Protein AF-A0A379VP17-F1 (afdb_monomer)

Structure (mmCIF, N/CA/C/O backbone):
data_AF-A0A379VP17-F1
#
_entry.id   AF-A0A379VP17-F1
#
loop_
_atom_site.group_PDB
_atom_site.id
_atom_site.type_symbol
_atom_site.label_atom_id
_atom_site.label_alt_id
_atom_site.label_comp_id
_atom_site.label_asym_id
_atom_site.label_entity_id
_atom_site.label_seq_id
_atom_site.pdbx_PDB_ins_code
_atom_site.Cartn_x
_atom_site.Cartn_y
_atom_site.Cartn_z
_atom_site.occupancy
_atom_site.B_iso_or_equiv
_atom_site.auth_seq_id
_atom_site.auth_comp_id
_atom_site.auth_asym_id
_atom_site.auth_atom_id
_atom_site.pdbx_PDB_model_num
ATOM 1 N N . MET A 1 1 ? -31.561 -20.442 6.671 1.00 45.03 1 MET A N 1
ATOM 2 C CA . MET A 1 1 ? -30.578 -20.151 5.606 1.00 45.03 1 MET A CA 1
ATOM 3 C C . MET A 1 1 ? -30.853 -18.749 5.068 1.00 45.03 1 MET A C 1
ATOM 5 O O . MET A 1 1 ? -31.391 -18.590 3.983 1.00 45.03 1 MET A O 1
ATOM 9 N N . LEU A 1 2 ? -30.599 -17.710 5.865 1.00 41.66 2 LEU A N 1
ATOM 10 C CA . LEU A 1 2 ? -30.664 -16.352 5.334 1.00 41.66 2 LEU A CA 1
ATOM 11 C C . LEU A 1 2 ? -29.334 -16.114 4.628 1.00 41.66 2 LEU A C 1
ATOM 13 O O . LEU A 1 2 ? -28.289 -16.091 5.277 1.00 41.66 2 LEU A O 1
ATOM 17 N N . ASN A 1 3 ? -29.383 -16.007 3.300 1.00 48.75 3 ASN A N 1
ATOM 18 C CA . ASN A 1 3 ? -28.313 -15.423 2.510 1.00 48.75 3 ASN A CA 1
ATOM 19 C C . ASN A 1 3 ? -28.166 -13.972 2.966 1.00 48.75 3 ASN A C 1
ATOM 21 O O . ASN A 1 3 ? -28.767 -13.062 2.399 1.00 48.75 3 ASN A O 1
ATOM 25 N N . HIS A 1 4 ? -27.362 -13.751 4.000 1.00 47.84 4 HIS A N 1
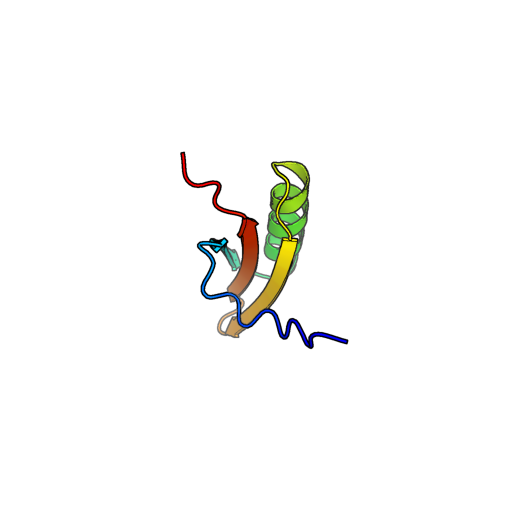ATOM 26 C CA . HIS A 1 4 ? -26.722 -12.465 4.194 1.00 47.84 4 HIS A CA 1
ATOM 27 C C . HIS A 1 4 ? -25.630 -12.358 3.130 1.00 47.84 4 HIS A C 1
ATOM 29 O O . HIS A 1 4 ? -24.442 -12.497 3.398 1.00 47.84 4 HIS A O 1
ATOM 35 N N . SER A 1 5 ? -26.046 -12.145 1.881 1.00 49.62 5 SER A N 1
ATOM 36 C CA . SER A 1 5 ? -25.233 -11.390 0.942 1.00 49.62 5 SER A CA 1
ATOM 37 C C . SER A 1 5 ? -25.072 -10.018 1.582 1.00 49.62 5 SER A C 1
ATOM 39 O O . SER A 1 5 ? -25.975 -9.183 1.490 1.00 49.62 5 SER A O 1
ATOM 41 N N . GLU A 1 6 ? -23.984 -9.831 2.329 1.00 54.38 6 GLU A N 1
ATOM 42 C CA . GLU A 1 6 ? -23.589 -8.548 2.895 1.00 54.38 6 GLU A CA 1
ATOM 43 C C . GLU A 1 6 ? -23.244 -7.609 1.737 1.00 54.38 6 GLU A C 1
ATOM 45 O O . GLU A 1 6 ? -22.087 -7.341 1.428 1.00 54.38 6 GLU A O 1
ATOM 50 N N . ASN A 1 7 ? -24.276 -7.110 1.059 1.00 52.50 7 ASN A N 1
ATOM 51 C CA . ASN A 1 7 ? -24.181 -5.933 0.221 1.00 52.50 7 ASN A CA 1
ATOM 52 C C . ASN A 1 7 ? -24.065 -4.744 1.182 1.00 52.50 7 ASN A C 1
ATOM 54 O O . ASN A 1 7 ? -25.044 -4.071 1.514 1.00 52.50 7 ASN A O 1
ATOM 58 N N . GLY A 1 8 ? -22.877 -4.615 1.772 1.00 48.56 8 GLY A N 1
ATOM 59 C CA . GLY A 1 8 ? -22.579 -3.725 2.877 1.00 48.56 8 GLY A CA 1
ATOM 60 C C . GLY A 1 8 ? -22.620 -2.267 2.449 1.00 48.56 8 GLY A C 1
ATOM 61 O O . GLY A 1 8 ? -21.585 -1.630 2.291 1.00 48.56 8 GLY A O 1
ATOM 62 N N . SER A 1 9 ? -23.817 -1.694 2.385 1.00 55.12 9 SER A N 1
ATOM 63 C CA . SER A 1 9 ? -24.004 -0.274 2.693 1.00 55.12 9 SER A CA 1
ATOM 64 C C . SER A 1 9 ? -23.796 -0.091 4.203 1.00 55.12 9 SER A C 1
ATOM 66 O O . SER A 1 9 ? -24.742 0.113 4.959 1.00 55.12 9 SER A O 1
ATOM 68 N N . MET A 1 10 ? -22.565 -0.274 4.681 1.00 47.84 10 MET A N 1
ATOM 69 C CA . MET A 1 10 ? -22.239 -0.284 6.106 1.00 47.84 10 MET A CA 1
ATOM 70 C C . MET A 1 10 ? -20.921 0.453 6.294 1.00 47.84 10 MET A C 1
ATOM 72 O O . MET A 1 10 ? -19.885 -0.186 6.227 1.00 47.84 10 MET A O 1
ATOM 76 N N . ASN A 1 11 ? -20.984 1.788 6.445 1.00 66.50 11 ASN A N 1
ATOM 77 C CA . ASN A 1 11 ? -19.882 2.725 6.731 1.00 66.50 11 ASN A CA 1
ATOM 78 C C . ASN A 1 11 ? -18.513 2.045 6.938 1.00 66.50 11 ASN A C 1
ATOM 80 O O . ASN A 1 11 ? -18.035 1.914 8.062 1.00 66.50 11 ASN A O 1
ATOM 84 N N . ASN A 1 12 ? -17.868 1.589 5.868 1.00 78.50 12 ASN A N 1
ATOM 85 C CA . ASN A 1 12 ? -16.487 1.147 5.943 1.00 78.50 12 ASN A CA 1
ATOM 86 C C . ASN A 1 12 ? -15.659 2.369 5.583 1.00 78.50 12 ASN A C 1
ATOM 88 O O . ASN A 1 12 ? -15.874 2.991 4.544 1.00 78.50 12 ASN A O 1
ATOM 92 N N . ALA A 1 13 ? -14.745 2.750 6.469 1.00 87.88 13 ALA A N 1
ATOM 93 C CA . ALA A 1 13 ? -13.787 3.783 6.135 1.00 87.88 13 ALA A CA 1
ATOM 94 C C . ALA A 1 13 ? -12.769 3.164 5.173 1.00 87.88 1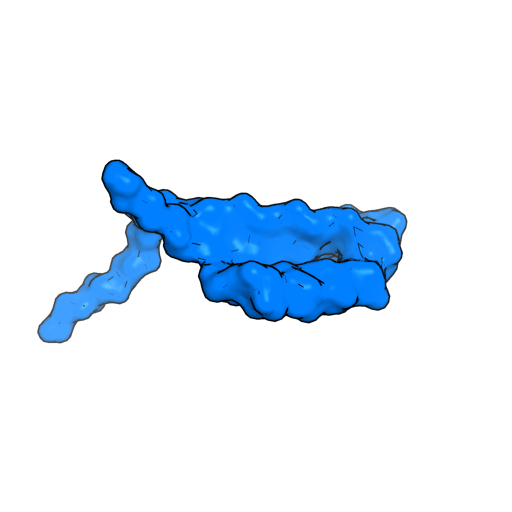3 ALA A C 1
ATOM 96 O O . ALA A 1 13 ? -12.180 2.121 5.472 1.00 87.88 13 ALA A O 1
ATOM 97 N N . LEU A 1 14 ? -12.598 3.797 4.017 1.00 91.25 14 LEU A N 1
ATOM 98 C CA . LEU A 1 14 ? -11.586 3.430 3.036 1.00 91.25 14 LEU A CA 1
ATOM 99 C C . LEU A 1 14 ? -10.332 4.274 3.260 1.00 91.25 14 LEU A C 1
ATOM 101 O O . LEU A 1 14 ? -10.418 5.465 3.558 1.00 91.25 14 LEU A O 1
ATOM 105 N N . GLY A 1 15 ? -9.175 3.639 3.125 1.00 92.38 15 GLY A N 1
ATOM 106 C CA . GLY A 1 15 ? -7.867 4.281 3.138 1.00 92.38 15 GLY A CA 1
ATOM 107 C C . GLY A 1 15 ? -7.137 3.986 1.835 1.00 92.38 15 GLY A C 1
ATOM 108 O O . GLY A 1 15 ? -7.158 2.852 1.360 1.00 92.38 15 GLY A O 1
ATOM 109 N N . LEU A 1 16 ? -6.504 5.009 1.264 1.00 95.12 16 LEU A N 1
ATOM 110 C CA . LEU A 1 16 ? -5.766 4.929 0.006 1.00 95.12 16 LEU A CA 1
ATOM 111 C C . LEU A 1 16 ? -4.357 5.476 0.227 1.00 95.12 16 LEU A C 1
ATOM 113 O O . LEU A 1 16 ? -4.204 6.546 0.818 1.00 95.12 16 LEU A O 1
ATOM 117 N N . VAL A 1 17 ? -3.342 4.757 -0.250 1.00 94.88 17 VAL A N 1
ATOM 118 C CA . VAL A 1 17 ? -1.947 5.221 -0.239 1.00 94.88 17 VAL A CA 1
ATOM 119 C C . VAL A 1 17 ? -1.355 5.034 -1.626 1.00 94.88 17 VAL A C 1
ATOM 121 O O . VAL A 1 17 ? -1.286 3.911 -2.117 1.00 94.88 17 VAL A O 1
ATOM 124 N N . GLU A 1 18 ? -0.939 6.129 -2.257 1.00 97.38 18 GLU A N 1
ATOM 125 C CA . GLU A 1 18 ? -0.286 6.122 -3.566 1.00 97.38 18 GLU A CA 1
ATOM 126 C C . GLU A 1 18 ? 1.230 6.251 -3.413 1.00 97.38 18 GLU A C 1
ATOM 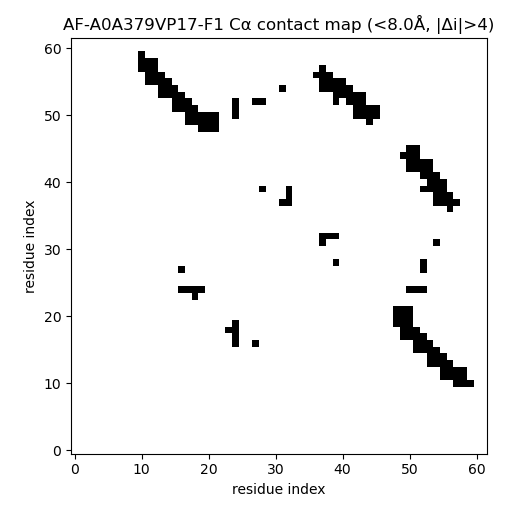128 O O . GLU A 1 18 ? 1.728 7.085 -2.654 1.00 97.38 18 GLU A O 1
ATOM 133 N N . THR A 1 19 ? 1.972 5.418 -4.139 1.00 96.12 19 THR A N 1
ATOM 134 C CA . THR A 1 19 ? 3.432 5.389 -4.106 1.00 96.12 19 THR A CA 1
A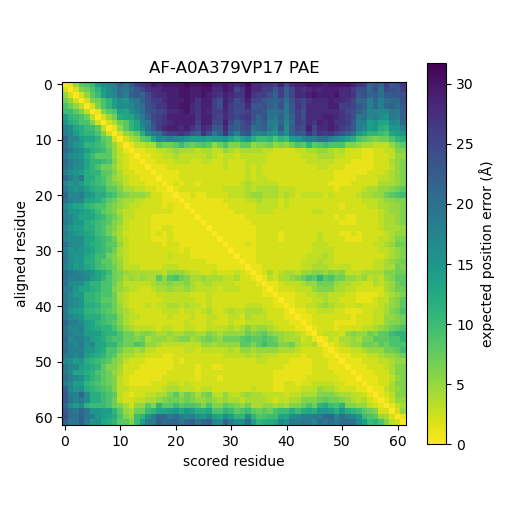TOM 135 C C . THR A 1 19 ? 4.020 5.315 -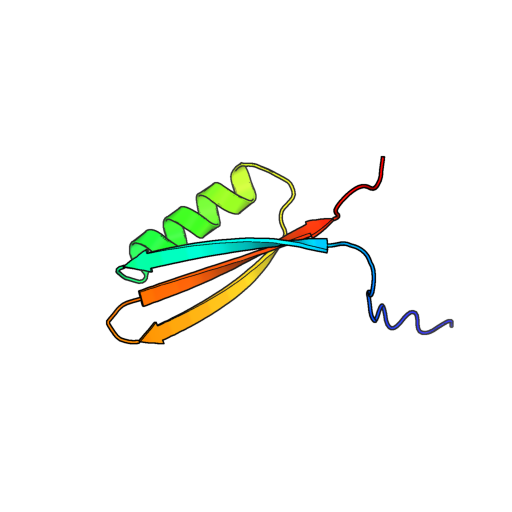5.511 1.00 96.12 19 THR A C 1
ATOM 137 O O . THR A 1 19 ? 3.373 4.900 -6.476 1.00 96.12 19 THR A O 1
ATOM 140 N N . LYS A 1 20 ? 5.289 5.723 -5.628 1.00 95.75 20 LYS A N 1
ATOM 141 C CA . LYS A 1 20 ? 6.100 5.495 -6.826 1.00 95.75 20 LYS A CA 1
ATOM 142 C C . LYS A 1 20 ? 6.781 4.132 -6.712 1.00 95.75 20 LYS A C 1
ATOM 144 O O . LYS A 1 20 ? 7.687 3.950 -5.903 1.00 95.75 20 LYS A O 1
ATOM 149 N N . GLY A 1 21 ? 6.374 3.202 -7.561 1.00 94.81 21 GLY A N 1
ATOM 150 C CA . GLY A 1 21 ? 6.907 1.851 -7.652 1.00 94.81 21 GLY A CA 1
ATOM 151 C C . GLY A 1 21 ? 6.260 0.873 -6.673 1.00 94.81 21 GLY A C 1
ATOM 152 O O . GLY A 1 21 ? 5.641 1.240 -5.680 1.00 94.81 21 GLY A O 1
ATOM 153 N N . LEU A 1 22 ? 6.427 -0.418 -6.960 1.00 95.12 22 LEU A N 1
ATOM 154 C CA . LEU A 1 22 ? 5.792 -1.487 -6.187 1.00 95.12 22 LEU A CA 1
ATOM 155 C C . LEU A 1 22 ? 6.385 -1.646 -4.777 1.00 95.12 22 LEU A C 1
ATOM 157 O O . LEU A 1 22 ? 5.667 -2.029 -3.862 1.00 95.12 22 LEU A O 1
ATOM 161 N N . VAL A 1 23 ? 7.670 -1.333 -4.586 1.00 96.50 23 VAL A N 1
ATOM 162 C CA . VAL A 1 23 ? 8.353 -1.497 -3.289 1.00 96.50 23 VAL A CA 1
ATOM 163 C C . VAL A 1 23 ? 7.703 -0.622 -2.216 1.00 96.50 23 VAL A C 1
ATOM 165 O O . VAL A 1 23 ? 7.255 -1.143 -1.200 1.00 96.50 23 VAL A O 1
ATOM 168 N N . GLY A 1 24 ? 7.537 0.677 -2.489 1.00 96.62 24 GLY A N 1
ATOM 169 C CA . GLY A 1 24 ? 6.882 1.589 -1.548 1.00 96.62 24 GLY A CA 1
ATOM 170 C C . GLY A 1 24 ? 5.414 1.229 -1.300 1.00 96.62 24 GLY A C 1
ATOM 171 O O . GLY A 1 24 ? 4.915 1.406 -0.194 1.00 96.62 24 GLY A O 1
ATOM 172 N N . ALA A 1 25 ? 4.713 0.682 -2.302 1.00 96.88 25 ALA A N 1
ATOM 173 C CA . ALA A 1 25 ? 3.348 0.184 -2.114 1.00 96.88 25 ALA A CA 1
ATOM 174 C C . ALA A 1 25 ? 3.303 -0.989 -1.121 1.00 96.88 25 ALA A C 1
ATOM 176 O O . ALA A 1 25 ? 2.452 -1.015 -0.238 1.00 96.88 25 ALA A O 1
ATOM 177 N N . ILE A 1 26 ? 4.235 -1.939 -1.219 1.00 96.12 26 ILE A N 1
ATOM 178 C CA . ILE A 1 26 ? 4.301 -3.081 -0.296 1.00 96.12 26 ILE A CA 1
ATOM 179 C C . ILE A 1 26 ? 4.603 -2.612 1.133 1.00 96.12 26 ILE A C 1
ATOM 181 O O . ILE A 1 26 ? 3.940 -3.052 2.069 1.00 96.12 26 ILE A O 1
ATOM 185 N N . GLU A 1 27 ? 5.548 -1.686 1.304 1.00 97.19 27 GLU A N 1
ATOM 186 C CA . GLU A 1 27 ? 5.868 -1.105 2.615 1.00 97.19 27 GLU A CA 1
ATOM 187 C C . GLU A 1 27 ? 4.668 -0.366 3.221 1.00 97.19 27 GLU A C 1
ATOM 189 O O . GLU A 1 27 ? 4.354 -0.543 4.399 1.00 97.19 27 GLU A O 1
ATOM 194 N N . ALA A 1 28 ? 3.945 0.411 2.410 1.00 95.81 28 ALA A N 1
ATOM 195 C CA . ALA A 1 28 ? 2.720 1.077 2.839 1.00 95.81 28 ALA A CA 1
ATOM 196 C C . ALA A 1 28 ? 1.637 0.074 3.263 1.00 95.81 28 ALA A C 1
ATOM 198 O O . ALA A 1 28 ? 0.956 0.294 4.265 1.00 95.81 28 ALA A O 1
ATOM 199 N N . ALA A 1 29 ? 1.485 -1.029 2.526 1.00 95.88 29 ALA A N 1
ATOM 200 C CA . ALA A 1 29 ? 0.534 -2.085 2.853 1.00 95.88 29 ALA A CA 1
ATOM 201 C C . ALA A 1 29 ? 0.876 -2.762 4.192 1.00 95.88 29 ALA A C 1
ATOM 203 O O . ALA A 1 29 ? -0.005 -2.923 5.038 1.00 95.88 29 ALA A O 1
ATOM 204 N N . ASP A 1 30 ? 2.151 -3.096 4.411 1.00 96.31 30 ASP A N 1
ATOM 205 C CA . ASP A 1 30 ? 2.655 -3.686 5.657 1.00 96.31 30 ASP A CA 1
ATOM 206 C C . ASP A 1 30 ? 2.456 -2.745 6.858 1.00 96.31 30 ASP A C 1
ATOM 208 O O . ASP A 1 30 ? 1.915 -3.148 7.894 1.00 96.31 30 ASP A O 1
ATOM 212 N N . ALA A 1 31 ? 2.799 -1.464 6.701 1.00 95.94 31 ALA A N 1
ATOM 213 C CA . ALA A 1 31 ? 2.578 -0.457 7.734 1.00 95.94 31 ALA A CA 1
ATOM 214 C C . ALA A 1 31 ? 1.080 -0.258 8.037 1.00 95.94 31 ALA A C 1
ATOM 216 O O . ALA A 1 31 ? 0.692 -0.120 9.201 1.00 95.94 31 ALA A O 1
ATOM 217 N N . MET A 1 32 ? 0.223 -0.281 7.010 1.00 94.31 32 MET A N 1
ATOM 218 C CA . MET A 1 32 ? -1.224 -0.089 7.139 1.00 94.31 32 MET A CA 1
ATOM 219 C C . MET A 1 32 ? -1.879 -1.185 7.987 1.00 94.31 32 MET A C 1
ATOM 221 O O . MET A 1 32 ? -2.626 -0.865 8.915 1.00 94.31 32 MET A O 1
ATOM 225 N N . VAL A 1 33 ? -1.580 -2.460 7.712 1.00 94.25 33 VAL A N 1
ATOM 226 C CA . VAL A 1 33 ? -2.160 -3.590 8.466 1.00 94.25 33 VAL A CA 1
ATOM 227 C C . VAL A 1 33 ? -1.577 -3.736 9.871 1.00 94.25 33 VAL A C 1
ATOM 229 O O . VAL A 1 33 ? -2.248 -4.257 10.758 1.00 94.25 33 VAL A O 1
ATOM 232 N N . LYS A 1 34 ? -0.350 -3.253 10.109 1.00 94.19 34 LYS A N 1
ATOM 233 C CA . LYS A 1 34 ? 0.260 -3.228 11.450 1.00 94.19 34 LYS A CA 1
ATOM 234 C C . LYS A 1 34 ? -0.284 -2.107 12.334 1.00 94.19 34 LYS A C 1
ATOM 236 O O . LYS A 1 34 ? -0.314 -2.253 13.552 1.00 94.19 34 LYS A O 1
ATOM 241 N N . SER A 1 35 ? -0.709 -0.99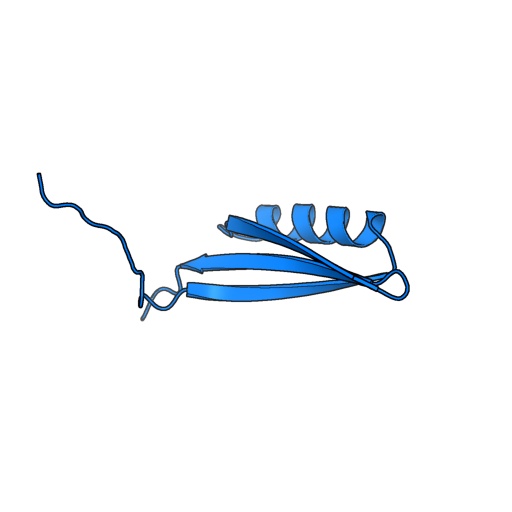3 11.739 1.00 90.50 35 SER A N 1
ATOM 242 C CA . SER A 1 35 ? -1.126 0.202 12.485 1.00 90.50 35 SER A CA 1
ATOM 243 C C . SER A 1 35 ? -2.522 0.086 13.097 1.00 90.50 35 SER A C 1
ATOM 245 O O . SER A 1 35 ? -2.805 0.702 14.125 1.00 90.50 35 SER A O 1
ATOM 247 N N . ALA A 1 36 ? -3.424 -0.664 12.465 1.00 86.50 36 ALA A N 1
ATOM 248 C CA . ALA A 1 36 ? -4.789 -0.841 12.943 1.00 86.50 36 ALA A CA 1
ATOM 249 C C . ALA A 1 36 ? -5.423 -2.100 12.341 1.00 86.50 36 ALA A C 1
ATOM 251 O O . ALA A 1 36 ? -4.906 -2.683 11.395 1.00 86.50 36 ALA A O 1
ATOM 252 N N . ASN A 1 37 ? -6.600 -2.475 12.850 1.00 88.25 37 ASN A N 1
ATOM 253 C CA . ASN A 1 37 ? -7.420 -3.536 12.265 1.00 88.25 37 ASN A CA 1
ATOM 254 C C . ASN A 1 37 ? -8.033 -3.076 10.926 1.00 88.25 37 ASN A C 1
ATOM 256 O O . ASN A 1 37 ? -9.194 -2.655 10.863 1.00 88.25 37 ASN A O 1
ATOM 260 N N . VAL A 1 38 ? -7.207 -3.085 9.882 1.00 91.19 38 VAL A N 1
ATOM 261 C CA . VAL A 1 38 ? -7.534 -2.735 8.497 1.00 91.19 38 VAL A CA 1
ATOM 262 C C . VAL A 1 38 ? -7.405 -3.999 7.656 1.00 91.19 38 VAL A C 1
ATOM 264 O O . VAL A 1 38 ? -6.432 -4.739 7.779 1.00 91.19 38 VAL A O 1
ATOM 267 N N . GLN A 1 39 ? -8.374 -4.241 6.783 1.00 93.00 39 GLN A N 1
ATOM 268 C CA . GLN A 1 39 ? -8.290 -5.274 5.760 1.00 93.00 39 GLN A CA 1
ATOM 269 C C . GLN A 1 39 ? -7.756 -4.661 4.469 1.00 93.00 39 GLN A C 1
ATOM 271 O O . GLN A 1 39 ? -8.335 -3.702 3.951 1.00 93.00 39 GLN A O 1
ATOM 276 N N . LEU A 1 40 ? -6.668 -5.221 3.940 1.00 92.94 40 LEU A N 1
ATOM 277 C CA . LEU A 1 40 ? -6.204 -4.902 2.593 1.00 92.94 40 LEU A CA 1
ATOM 278 C C . LEU A 1 40 ? -7.243 -5.389 1.583 1.00 92.94 40 LEU A C 1
ATOM 280 O O . LEU A 1 40 ? -7.571 -6.572 1.544 1.00 92.94 40 LEU A O 1
ATOM 284 N N . VAL A 1 41 ? -7.760 -4.456 0.790 1.00 93.69 41 VAL A N 1
ATOM 285 C CA . VAL A 1 41 ? -8.732 -4.729 -0.275 1.00 93.69 41 VAL A CA 1
ATOM 286 C C . VAL A 1 41 ? -7.998 -5.108 -1.556 1.00 93.69 41 VAL A C 1
ATOM 288 O O . VAL A 1 41 ? -8.406 -6.030 -2.252 1.00 93.69 41 VAL A O 1
ATOM 291 N N . GLY A 1 42 ? -6.894 -4.421 -1.850 1.00 93.00 42 GLY A N 1
ATOM 292 C CA . GLY A 1 42 ? -6.091 -4.679 -3.037 1.00 93.00 42 GLY A CA 1
ATOM 293 C C . GLY A 1 42 ? -5.074 -3.578 -3.305 1.00 93.00 42 GLY A C 1
ATOM 294 O O . GLY A 1 42 ? -4.876 -2.675 -2.489 1.00 93.00 42 GLY A O 1
ATOM 295 N N . TYR A 1 43 ? -4.434 -3.660 -4.465 1.00 95.00 43 TYR A N 1
ATOM 296 C CA . TYR A 1 43 ? -3.580 -2.609 -4.994 1.00 95.00 43 TYR A CA 1
ATOM 297 C C . TYR A 1 43 ? -3.844 -2.445 -6.490 1.00 95.00 43 TYR A C 1
ATOM 299 O O . TYR A 1 43 ? -4.069 -3.427 -7.192 1.00 95.00 43 TYR A O 1
ATOM 307 N N . GLU A 1 44 ? -3.776 -1.213 -6.974 1.00 96.25 44 GLU A N 1
ATOM 308 C CA . GLU A 1 44 ? -4.028 -0.863 -8.367 1.00 96.25 44 GLU A CA 1
ATOM 309 C C . GLU A 1 44 ? -2.804 -0.190 -8.977 1.00 96.25 44 GLU A C 1
ATOM 311 O O . GLU A 1 44 ? -2.161 0.663 -8.361 1.00 96.25 44 GLU A O 1
ATOM 316 N N . LYS A 1 45 ? -2.465 -0.584 -10.207 1.00 94.62 45 LYS A N 1
ATOM 317 C CA . LYS A 1 45 ? -1.392 0.041 -10.989 1.00 94.62 45 LYS A CA 1
ATOM 318 C C . LYS A 1 45 ? -2.029 1.000 -11.980 1.00 94.62 45 LYS A C 1
ATOM 320 O O . LYS A 1 45 ? -2.625 0.565 -12.960 1.00 94.62 45 LYS A O 1
ATOM 325 N N . ILE A 1 46 ? -1.868 2.294 -11.745 1.00 89.00 46 ILE A N 1
ATOM 326 C CA . ILE A 1 46 ? -2.551 3.336 -12.528 1.00 89.00 46 ILE A CA 1
ATOM 327 C C . ILE A 1 46 ? -1.714 3.837 -13.716 1.00 89.00 46 ILE A C 1
ATOM 329 O O . ILE A 1 46 ? -2.230 4.527 -14.590 1.00 89.00 46 ILE A O 1
ATOM 333 N N . GLY A 1 47 ? -0.432 3.458 -13.783 1.00 90.31 47 GLY A N 1
ATOM 334 C CA . GLY A 1 47 ? 0.501 3.853 -14.845 1.00 90.31 47 GLY A CA 1
ATOM 335 C C . GLY A 1 47 ? 1.600 4.796 -14.348 1.00 90.31 47 GLY A C 1
ATOM 336 O O . GLY A 1 47 ? 1.623 5.172 -13.182 1.00 90.31 47 GLY A O 1
ATOM 337 N N . SER A 1 48 ? 2.569 5.133 -15.208 1.00 93.62 48 SER A N 1
ATOM 338 C CA . SER A 1 48 ? 3.704 6.024 -14.870 1.00 93.62 48 SER A CA 1
ATOM 339 C C . SER A 1 48 ? 4.516 5.598 -13.636 1.00 93.62 48 SER A C 1
ATOM 341 O O . SER A 1 48 ? 5.107 6.422 -12.942 1.00 93.62 48 SER A O 1
ATOM 343 N N . GLY A 1 49 ? 4.531 4.294 -13.347 1.00 93.31 49 GLY A N 1
ATOM 344 C CA . GLY A 1 49 ? 5.160 3.748 -12.148 1.00 93.31 49 GLY A CA 1
ATOM 345 C C . GLY A 1 49 ? 4.404 4.042 -10.850 1.00 93.31 49 GLY A C 1
ATOM 346 O O . GLY A 1 49 ? 4.964 3.792 -9.792 1.00 93.31 49 GLY A O 1
ATOM 347 N N . LEU A 1 50 ? 3.171 4.548 -10.895 1.00 96.38 50 LEU A N 1
ATOM 348 C CA . LEU A 1 50 ? 2.335 4.764 -9.716 1.00 96.38 50 LEU A CA 1
ATOM 349 C C . LEU A 1 50 ? 1.551 3.504 -9.356 1.00 96.38 50 LEU A C 1
ATO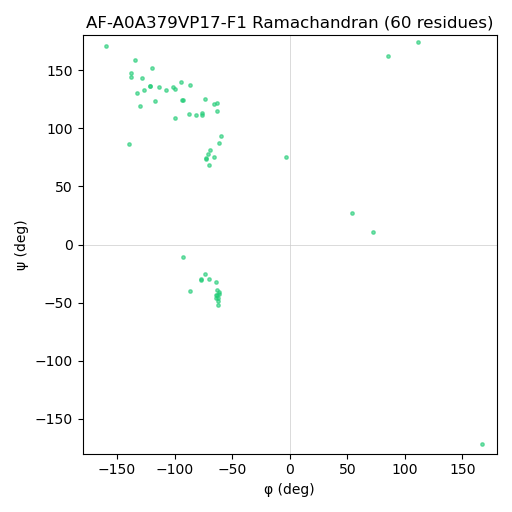M 351 O O . LEU A 1 50 ? 1.002 2.810 -10.223 1.00 96.38 50 LEU A O 1
ATOM 355 N N . VAL A 1 51 ? 1.512 3.223 -8.059 1.00 96.56 51 VAL A N 1
ATOM 356 C CA . VAL A 1 51 ? 0.776 2.106 -7.475 1.00 96.56 51 VAL A CA 1
ATOM 357 C C . VAL A 1 51 ? -0.008 2.622 -6.276 1.00 96.56 51 VAL A C 1
ATOM 359 O O . VAL A 1 51 ? 0.552 3.281 -5.402 1.00 96.56 51 VAL A O 1
ATOM 362 N N . THR A 1 52 ? -1.297 2.309 -6.217 1.00 97.00 52 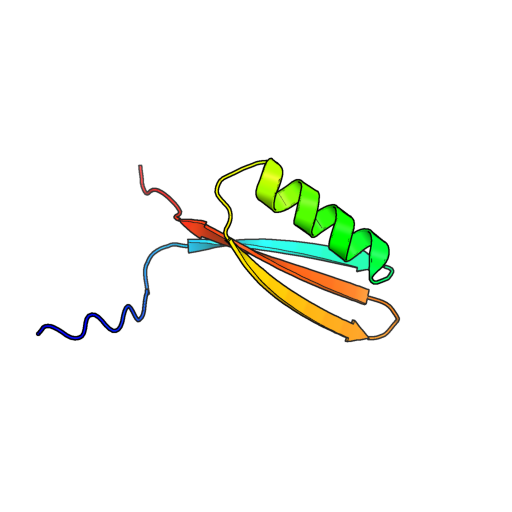THR A N 1
ATOM 363 C CA . THR A 1 52 ? -2.168 2.648 -5.088 1.00 97.00 52 THR A CA 1
ATOM 364 C C . THR A 1 52 ? -2.499 1.402 -4.297 1.00 97.00 52 THR A C 1
ATOM 366 O O . THR A 1 52 ? -2.902 0.398 -4.870 1.00 97.00 52 THR A O 1
ATOM 369 N N . VAL A 1 53 ? -2.387 1.472 -2.978 1.00 96.56 53 VAL A N 1
ATOM 370 C CA . VAL A 1 53 ? -2.854 0.438 -2.051 1.00 96.56 53 VAL A CA 1
ATOM 371 C C . VAL A 1 53 ? -4.175 0.874 -1.441 1.00 96.56 53 VAL A C 1
ATOM 373 O O . VAL A 1 53 ? -4.320 2.024 -1.020 1.00 96.56 53 VAL A O 1
ATOM 376 N N . ILE A 1 54 ? -5.126 -0.053 -1.380 1.00 96.00 54 ILE A N 1
ATOM 377 C CA . ILE A 1 54 ? -6.486 0.175 -0.901 1.00 96.00 54 ILE A CA 1
ATOM 378 C C . ILE A 1 54 ? -6.717 -0.672 0.348 1.00 96.00 54 ILE A C 1
ATOM 380 O O . ILE A 1 54 ? -6.595 -1.900 0.322 1.00 96.00 54 ILE A O 1
ATOM 384 N N . GLY A 1 55 ? -7.090 -0.016 1.440 1.00 93.56 55 GLY A N 1
ATOM 385 C CA . GLY A 1 55 ? -7.489 -0.650 2.691 1.00 93.56 55 GLY A CA 1
ATOM 386 C C . GLY A 1 55 ? -8.915 -0.283 3.077 1.00 93.56 55 GLY A C 1
ATOM 387 O O . GLY A 1 55 ? -9.405 0.802 2.762 1.00 93.56 55 GLY A O 1
ATOM 388 N N . SER A 1 56 ? -9.581 -1.175 3.802 1.00 92.69 56 SER A N 1
ATOM 389 C CA . SER A 1 56 ? -10.889 -0.919 4.398 1.00 92.69 56 SER A CA 1
ATOM 390 C C . SER A 1 56 ? -10.882 -1.265 5.878 1.00 92.69 56 SER A C 1
ATOM 392 O O . SER A 1 56 ? -10.243 -2.219 6.319 1.00 92.69 56 SER A O 1
ATOM 394 N N . ARG A 1 57 ? -11.593 -0.477 6.673 1.00 89.12 57 ARG A N 1
ATOM 395 C CA . ARG A 1 57 ? -11.805 -0.754 8.094 1.00 89.12 57 ARG A CA 1
ATOM 396 C C . ARG A 1 57 ? -13.247 -0.462 8.453 1.00 89.12 57 ARG A C 1
ATOM 398 O O . ARG A 1 57 ? -13.843 0.482 7.934 1.00 89.12 57 ARG A O 1
ATOM 405 N N . ARG A 1 58 ? -13.790 -1.225 9.399 1.00 84.56 58 ARG A N 1
ATOM 406 C CA . ARG A 1 58 ? -15.131 -0.965 9.925 1.00 84.56 58 ARG A CA 1
ATOM 407 C C . ARG A 1 58 ? -15.140 0.403 10.610 1.00 84.56 58 ARG A C 1
ATOM 409 O O . ARG A 1 58 ? -14.448 0.590 11.613 1.00 84.56 58 ARG A O 1
ATOM 416 N N . CYS A 1 59 ? -15.891 1.368 10.076 1.00 76.06 59 CYS A N 1
ATOM 417 C CA . CYS A 1 59 ? -16.108 2.636 10.766 1.00 76.06 59 CYS A CA 1
ATOM 418 C C . CYS A 1 59 ? -17.128 2.370 11.871 1.00 76.06 59 CYS A C 1
ATOM 420 O O . CYS A 1 59 ? -18.292 2.055 11.616 1.00 76.06 59 CYS A O 1
ATOM 422 N N . ARG A 1 60 ? -16.683 2.439 13.122 1.00 68.50 60 ARG A N 1
ATOM 423 C CA . ARG A 1 60 ? -17.577 2.304 14.264 1.00 68.50 60 ARG A CA 1
ATOM 424 C C . ARG A 1 60 ? -18.329 3.632 14.401 1.00 68.50 60 ARG A C 1
ATOM 426 O O . ARG A 1 60 ? -17.699 4.648 14.672 1.00 68.50 60 ARG A O 1
ATOM 433 N N . ARG A 1 61 ? -19.647 3.637 14.166 1.00 58.12 61 ARG A N 1
ATOM 434 C CA . ARG A 1 61 ? -20.492 4.776 14.556 1.00 58.12 61 ARG A CA 1
ATOM 435 C C . ARG A 1 61 ? -20.429 4.881 16.083 1.00 58.12 61 ARG A C 1
ATOM 437 O O . ARG A 1 61 ? -20.677 3.880 16.756 1.00 58.12 61 ARG A O 1
ATOM 444 N N . GLY A 1 62 ? -19.991 6.037 16.577 1.00 56.16 62 GLY A N 1
ATOM 445 C CA . GLY A 1 62 ? -2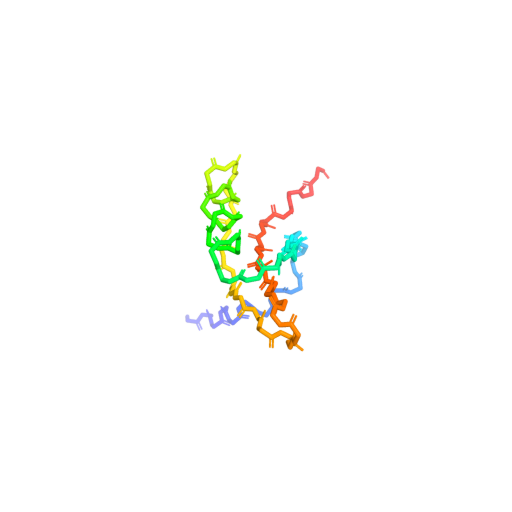0.225 6.448 17.961 1.00 56.16 62 GLY A CA 1
ATOM 446 C C . GLY A 1 62 ? -21.701 6.728 18.176 1.00 56.16 62 GLY A C 1
ATOM 447 O O . GLY A 1 62 ? -22.350 7.147 17.188 1.00 56.16 62 GLY A O 1
#

Sequence (62 aa):
MLNHSENGSMNNALGLVETKGLVGAIEAADAMVKSANVQLVGYEKIGSGLVTVIGSRRCRRG

Secondary structure (DSSP, 8-state):
---------S-EEEEEEEEESHHHHHHHHHHHHHHSS-EEEEEEEEETTEEEEEEEEE----

InterPro domains:
  IPR000249 Bacterial microcompartment domain [PF00936] (13-54)
  IPR000249 Bacterial microcompartment domain [SM00877] (12-57)
  IPR020808 Bacterial microcompartments protein, conserved site [PS01139] (30-49)
  IPR037233 CcmK-like superfamily [G3DSA:3.30.70.1710] (1-56)
  IPR037233 CcmK-like superfamily [SSF143414] (12-54)
  IPR044872 CcmK/CsoS1, bacterial microcompartment domain [PS51930] (13-62)
  IPR050575 Bacterial microcompartment shell [PTHR33941] (10-54)

Nearest PDB structures (foldseek):
  5hpn-assembly1_A-2  TM=9.923E-01  e=4.403E-04  synthetic construct
  5hpn-assembly1_B-2  TM=9.942E-01  e=5.579E-04  synthetic construct
  4qig-assembly1_B  TM=9.748E-01  e=6.664E-04  Salmonella enterica subsp. enterica serovar Typhimurium str. LT2
  7mpv-assembly1_F  TM=9.712E-01  e=7.070E-04  Escherichia coli
  6nlu-assembly1_A  TM=9.278E-01  e=1.135E-03  Haliangium ochraceum

Foldseek 3Di:
DPPPPCPPPADKDKDKDKDQADVVVVVVVVCVVVVDVKDWPAKDDPDPRMIMTMIIHHDDDD

Radius of gyration: 14.2 Å; Cα contacts (8 Å, |Δi|>4): 89; chains: 1; bounding box: 39×27×33 Å

Organism: Salmonella enterica I (NCBI:txid59201)

pLDDT: mean 84.02, std 17.61, range [41.66, 97.38]

Mean predicted aligned error: 7.8 Å

Solvent-accessible surface area (backbone atoms only — not comparable to full-atom values): 3798 Å² total; per-residue (Å²): 136,81,82,74,74,76,79,68,90,55,67,57,46,74,48,79,48,79,28,76,32,68,66,51,28,51,54,51,50,55,52,49,49,71,74,43,90,41,47,79,74,49,72,48,77,83,52,100,55,34,22,34,31,36,33,36,28,81,50,76,82,127